Protein AF-A0A2N5ZVX7-F1 (afdb_monomer)

Mean predicted aligned error: 18.38 Å

pLDDT: mean 74.35, std 17.24, range [43.38, 94.81]

Sequence (123 aa):
MKAAIFISGIGGTLLIVLRIIGIMADFQFNDHFLYSGAILLLAIFLPLTIIEKYLHNKKIDRIIHENKGGKHNKEEIHTDNPKTKGWGMNNSPFRDRKSGLSWGGGNVKAANATRGKRKSFLK

Foldseek 3Di:
DVVLLVCLVVQLVVLVVVLVVCVVVVPPCSVVSVVVSCCSVPVRNVVVVVVVVVVVVVVVVVVVVVVVVPPDDPPPPPCPDPVDPDQDPPRDLQDFDWDDFDDPDDDPPPPDGDTDTDDRPPD

Radius of gyration: 33.33 Å; Cα contacts (8 Å, |Δi|>4): 75; chains: 1; bounding box: 60×32×86 Å

Structure (mmCIF, N/CA/C/O backbone):
data_AF-A0A2N5ZVX7-F1
#
_entry.id   AF-A0A2N5ZVX7-F1
#
loop_
_atom_site.group_PDB
_atom_site.id
_atom_site.type_symbol
_atom_site.label_atom_id
_atom_site.label_alt_id
_atom_site.label_comp_id
_atom_site.label_asym_id
_atom_site.label_entity_id
_atom_site.label_seq_id
_atom_site.pdbx_PDB_ins_code
_atom_site.Cartn_x
_atom_site.Cartn_y
_atom_site.Cartn_z
_atom_site.occupancy
_atom_site.B_iso_or_equiv
_atom_site.auth_seq_id
_atom_site.auth_comp_id
_atom_site.auth_asym_id
_atom_site.auth_atom_id
_atom_site.pdbx_PDB_model_num
ATOM 1 N N . MET A 1 1 ? 1.551 -2.479 8.706 1.00 73.81 1 MET A N 1
ATOM 2 C CA . MET A 1 1 ? 0.897 -2.397 7.379 1.00 73.81 1 MET A CA 1
ATOM 3 C C . MET A 1 1 ? 1.027 -1.021 6.739 1.00 73.81 1 MET A C 1
ATOM 5 O O . MET A 1 1 ? 1.495 -0.956 5.613 1.00 73.81 1 MET A O 1
ATOM 9 N N . LYS A 1 2 ? 0.736 0.077 7.450 1.00 82.38 2 LYS A N 1
ATOM 10 C CA . LYS A 1 2 ? 0.827 1.447 6.900 1.00 82.38 2 LYS A CA 1
ATOM 11 C C . LYS A 1 2 ? 2.162 1.801 6.227 1.00 82.38 2 LYS A C 1
ATOM 13 O O . LYS A 1 2 ? 2.148 2.328 5.125 1.00 82.38 2 LYS A O 1
ATOM 18 N N . ALA A 1 3 ? 3.299 1.452 6.836 1.00 87.56 3 ALA A N 1
ATOM 19 C CA . ALA A 1 3 ? 4.613 1.681 6.227 1.00 87.56 3 ALA A CA 1
ATOM 20 C C . ALA A 1 3 ? 4.797 0.904 4.910 1.00 87.56 3 ALA A C 1
ATOM 22 O O . ALA A 1 3 ? 5.267 1.470 3.934 1.00 87.56 3 ALA A O 1
ATOM 23 N N . ALA A 1 4 ? 4.361 -0.359 4.850 1.00 84.62 4 ALA A N 1
ATOM 24 C CA . ALA A 1 4 ? 4.436 -1.175 3.636 1.00 84.62 4 ALA A CA 1
ATOM 25 C C . ALA A 1 4 ? 3.538 -0.627 2.515 1.00 84.62 4 ALA A C 1
ATOM 27 O O . ALA A 1 4 ? 3.956 -0.598 1.362 1.00 84.62 4 ALA A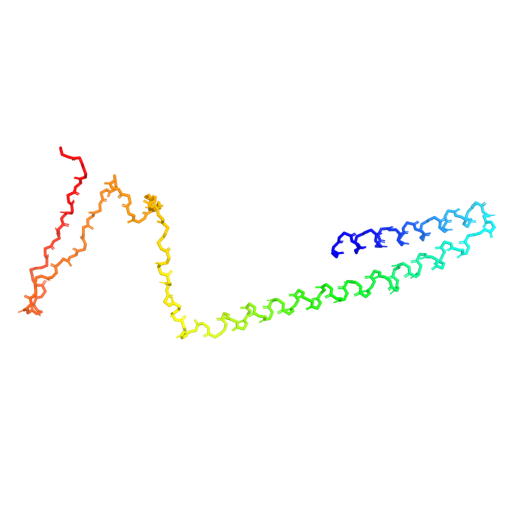 O 1
ATOM 28 N N . ILE A 1 5 ? 2.342 -0.129 2.850 1.00 87.94 5 ILE A N 1
ATOM 29 C CA . ILE A 1 5 ? 1.470 0.600 1.913 1.00 87.94 5 ILE A CA 1
ATOM 30 C C . ILE A 1 5 ? 2.198 1.839 1.383 1.00 87.94 5 ILE A C 1
ATOM 32 O O . ILE A 1 5 ? 2.240 2.073 0.185 1.00 87.94 5 ILE A O 1
ATOM 36 N N . PHE A 1 6 ? 2.824 2.619 2.257 1.00 91.25 6 PHE A N 1
ATOM 37 C CA . PHE A 1 6 ? 3.492 3.852 1.849 1.00 91.25 6 PHE A CA 1
ATOM 38 C C . PHE A 1 6 ? 4.715 3.591 0.957 1.00 91.25 6 PHE A C 1
ATOM 40 O O . PHE A 1 6 ? 4.852 4.198 -0.102 1.00 91.25 6 PHE A O 1
ATOM 47 N N . ILE A 1 7 ? 5.563 2.637 1.350 1.00 91.12 7 ILE A N 1
ATOM 48 C CA . ILE A 1 7 ? 6.752 2.229 0.592 1.00 91.12 7 ILE A CA 1
ATOM 49 C C . ILE A 1 7 ? 6.347 1.646 -0.761 1.00 91.12 7 ILE A C 1
ATOM 51 O O . ILE A 1 7 ? 6.961 1.982 -1.768 1.00 91.12 7 ILE A O 1
ATOM 55 N N . SER A 1 8 ? 5.301 0.813 -0.808 1.00 90.00 8 SER A N 1
ATOM 56 C CA . SER A 1 8 ? 4.839 0.241 -2.075 1.00 90.00 8 SER A CA 1
ATOM 57 C C . SER A 1 8 ? 4.193 1.277 -2.995 1.00 90.00 8 SER A C 1
ATOM 59 O O . SER A 1 8 ? 4.472 1.300 -4.190 1.00 90.00 8 SER A O 1
ATOM 61 N N . GLY A 1 9 ? 3.403 2.196 -2.445 1.00 89.50 9 GLY A N 1
ATOM 62 C CA . GLY A 1 9 ? 2.828 3.296 -3.213 1.00 89.50 9 GLY A CA 1
ATOM 63 C C . GLY A 1 9 ? 3.906 4.189 -3.828 1.00 89.50 9 GLY A C 1
ATOM 64 O O . GLY A 1 9 ? 3.907 4.396 -5.038 1.00 89.50 9 GLY A O 1
ATOM 65 N N . ILE A 1 10 ? 4.854 4.668 -3.012 1.00 93.12 10 ILE A N 1
ATOM 66 C CA . ILE A 1 10 ? 5.946 5.543 -3.471 1.00 93.12 10 ILE A CA 1
ATOM 67 C C . ILE A 1 10 ? 6.903 4.805 -4.406 1.00 93.12 10 ILE A C 1
ATOM 69 O O . ILE A 1 10 ? 7.293 5.345 -5.435 1.00 93.12 10 ILE A O 1
ATOM 73 N N . GLY A 1 11 ? 7.286 3.573 -4.072 1.00 92.75 11 GLY A N 1
ATOM 74 C CA . GLY A 1 11 ? 8.180 2.780 -4.912 1.00 92.75 11 GLY A CA 1
ATOM 75 C C . GLY A 1 11 ? 7.569 2.511 -6.286 1.00 92.75 11 GLY A C 1
ATOM 76 O O . GLY A 1 11 ? 8.230 2.693 -7.304 1.00 92.75 11 GLY A O 1
ATOM 77 N N . GLY A 1 12 ? 6.285 2.148 -6.327 1.00 90.31 12 GLY A N 1
ATOM 78 C CA . GLY A 1 12 ? 5.572 1.881 -7.571 1.00 90.31 12 GLY A CA 1
ATOM 79 C C . GLY A 1 12 ? 5.422 3.125 -8.446 1.00 90.31 12 GLY A C 1
ATOM 80 O O . GLY A 1 12 ? 5.670 3.060 -9.649 1.00 90.31 12 GLY A O 1
ATOM 81 N N . THR A 1 13 ? 5.079 4.276 -7.860 1.00 90.81 13 THR A N 1
ATOM 82 C CA . THR A 1 13 ? 4.988 5.536 -8.617 1.00 90.81 13 THR A CA 1
ATOM 83 C C . THR A 1 13 ? 6.350 6.006 -9.115 1.00 90.81 13 THR A C 1
ATOM 85 O O . THR A 1 13 ? 6.458 6.448 -10.258 1.00 90.81 13 THR A O 1
ATOM 88 N N . LEU A 1 14 ? 7.404 5.860 -8.311 1.00 94.81 14 LEU A N 1
ATOM 89 C CA . LEU A 1 14 ? 8.759 6.244 -8.699 1.00 94.81 14 LEU A CA 1
ATOM 90 C C . LEU A 1 14 ? 9.281 5.399 -9.869 1.00 94.81 14 LEU A C 1
ATOM 92 O O . LEU A 1 14 ? 9.899 5.945 -10.778 1.00 94.81 14 LEU A O 1
ATOM 96 N N . LEU A 1 15 ? 8.961 4.102 -9.913 1.00 92.44 15 LEU A N 1
ATOM 97 C CA . LEU A 1 15 ? 9.280 3.238 -11.058 1.00 92.44 15 LEU A CA 1
ATOM 98 C C . LEU A 1 15 ? 8.584 3.697 -12.349 1.00 92.44 15 LEU A C 1
ATOM 100 O O . LEU A 1 15 ? 9.189 3.666 -13.419 1.00 92.44 15 LEU A O 1
ATOM 104 N N . ILE A 1 16 ? 7.348 4.196 -12.262 1.00 91.56 16 ILE A N 1
ATOM 105 C CA . ILE A 1 16 ? 6.647 4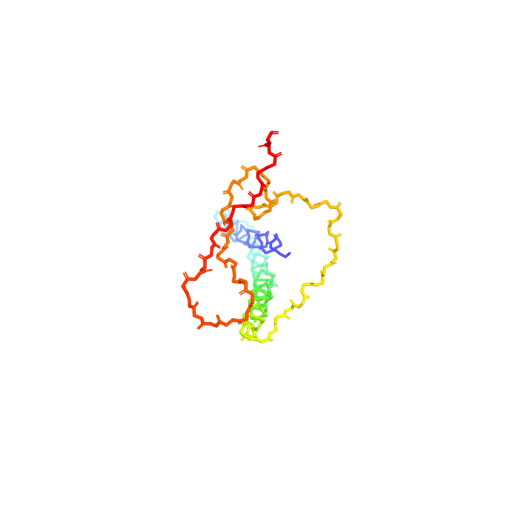.767 -13.423 1.00 91.56 16 ILE A CA 1
ATOM 106 C C . ILE A 1 16 ? 7.319 6.066 -13.889 1.00 91.56 16 ILE A C 1
ATOM 108 O O . ILE A 1 16 ? 7.457 6.285 -15.091 1.00 91.56 16 ILE A O 1
ATOM 112 N N . VAL A 1 17 ? 7.779 6.913 -12.965 1.00 92.62 17 VAL A N 1
ATOM 113 C CA . VAL A 1 17 ? 8.528 8.133 -13.312 1.00 92.62 17 VAL A CA 1
ATOM 114 C C . VAL A 1 17 ? 9.860 7.785 -13.979 1.00 92.62 17 VAL A C 1
ATOM 116 O O . VAL A 1 17 ? 10.187 8.348 -15.023 1.00 92.62 17 VAL A O 1
ATOM 119 N N . LEU A 1 18 ? 10.597 6.815 -13.431 1.00 91.00 18 LEU A N 1
ATOM 120 C CA . LEU A 1 18 ? 11.834 6.315 -14.036 1.00 91.00 18 LEU A CA 1
ATOM 121 C C . LEU A 1 18 ? 11.597 5.752 -15.434 1.00 91.00 18 LEU A C 1
ATOM 123 O O . LEU A 1 18 ? 12.421 5.985 -16.312 1.00 91.00 18 LEU A O 1
ATOM 127 N N . ARG A 1 19 ? 10.454 5.099 -15.672 1.00 89.88 19 ARG A N 1
ATOM 128 C CA . ARG A 1 19 ? 10.084 4.656 -17.018 1.00 89.88 19 ARG A CA 1
ATOM 129 C C . ARG A 1 19 ? 10.007 5.825 -17.999 1.00 89.88 19 ARG A C 1
ATOM 131 O O . ARG A 1 19 ? 10.530 5.734 -19.104 1.00 89.88 19 ARG A O 1
ATOM 138 N N . ILE A 1 20 ? 9.350 6.921 -17.617 1.00 90.06 20 ILE A N 1
ATOM 139 C CA . ILE A 1 20 ? 9.197 8.107 -18.481 1.00 90.06 20 ILE A CA 1
ATOM 140 C C . ILE A 1 20 ? 10.571 8.689 -18.831 1.00 90.06 20 ILE A C 1
ATOM 142 O O . ILE A 1 20 ? 10.834 8.999 -19.991 1.00 90.06 20 ILE A O 1
ATOM 146 N N . ILE A 1 21 ? 11.466 8.770 -17.845 1.00 90.50 21 ILE A N 1
ATOM 147 C CA . ILE A 1 21 ? 12.852 9.210 -18.051 1.00 90.50 21 ILE A CA 1
ATOM 148 C C . ILE A 1 21 ? 13.599 8.225 -18.962 1.00 90.50 21 ILE A C 1
ATOM 150 O O . ILE A 1 21 ? 14.307 8.645 -19.872 1.00 90.50 21 ILE A O 1
ATOM 154 N N . GLY A 1 22 ? 13.398 6.921 -18.769 1.00 89.94 22 GLY A N 1
ATOM 155 C CA . GLY A 1 22 ? 13.992 5.869 -19.589 1.00 89.94 22 GLY A CA 1
ATOM 156 C C . GLY A 1 22 ? 13.538 5.894 -21.050 1.00 89.94 22 GLY A C 1
ATOM 157 O O . GLY A 1 22 ? 14.339 5.555 -21.913 1.00 89.94 22 GLY A O 1
ATOM 158 N N . ILE A 1 23 ? 12.308 6.347 -21.344 1.00 89.44 23 ILE A N 1
ATOM 159 C CA . ILE A 1 23 ? 11.850 6.584 -22.729 1.00 89.44 23 ILE A CA 1
ATOM 160 C C . ILE A 1 23 ? 12.674 7.714 -23.356 1.00 89.44 23 ILE A C 1
ATOM 162 O O . ILE A 1 23 ? 13.123 7.590 -24.488 1.00 89.44 23 ILE A O 1
ATOM 166 N N . MET A 1 24 ? 12.896 8.805 -22.618 1.00 88.75 24 MET A N 1
ATOM 167 C CA . MET A 1 24 ? 13.654 9.961 -23.116 1.00 88.75 24 MET A CA 1
ATOM 168 C C . MET A 1 24 ? 15.143 9.653 -23.311 1.00 88.75 24 MET A C 1
ATOM 170 O O . MET A 1 24 ? 15.781 10.236 -24.181 1.00 88.75 24 MET A O 1
ATOM 174 N N . ALA A 1 25 ? 15.692 8.752 -22.496 1.00 90.44 25 ALA A N 1
ATOM 175 C CA . ALA A 1 25 ? 17.090 8.333 -22.543 1.00 90.44 25 ALA A CA 1
ATOM 176 C C . ALA A 1 25 ? 17.341 7.088 -23.421 1.00 90.44 25 ALA A C 1
ATOM 178 O O . ALA A 1 25 ? 18.458 6.577 -23.418 1.00 90.44 25 ALA A O 1
ATOM 179 N N . ASP A 1 26 ? 16.313 6.593 -24.120 1.00 84.94 26 ASP A N 1
ATOM 180 C CA . ASP A 1 26 ? 16.347 5.413 -24.997 1.00 84.94 26 ASP A CA 1
ATOM 181 C C . ASP A 1 26 ? 16.975 4.166 -24.333 1.00 84.94 26 ASP A C 1
ATOM 183 O O . ASP A 1 26 ? 17.814 3.448 -24.881 1.00 84.94 26 ASP A O 1
ATOM 187 N N . PHE A 1 27 ? 16.596 3.928 -23.073 1.00 85.62 27 PHE A N 1
ATOM 188 C CA . PHE A 1 27 ? 17.151 2.845 -22.266 1.00 85.62 27 PHE A CA 1
ATOM 189 C C . PHE A 1 27 ? 16.571 1.484 -22.682 1.00 85.62 27 PHE A C 1
ATOM 191 O O . PHE A 1 27 ? 15.366 1.253 -22.614 1.00 85.62 27 PHE A O 1
ATOM 198 N N . GLN A 1 28 ? 17.438 0.526 -23.007 1.00 82.00 28 GLN A N 1
ATOM 199 C CA . GLN A 1 28 ? 17.047 -0.779 -23.561 1.00 82.00 28 GLN A CA 1
ATOM 200 C C . GLN A 1 28 ? 16.202 -1.658 -22.609 1.00 82.00 28 GLN A C 1
ATOM 202 O O . GLN A 1 28 ? 15.449 -2.516 -23.055 1.00 82.00 28 GLN A O 1
ATOM 207 N N . PHE A 1 29 ? 16.291 -1.431 -21.293 1.00 80.06 29 PHE A N 1
ATOM 208 C CA . PHE A 1 29 ? 15.566 -2.192 -20.260 1.00 80.06 29 PHE A CA 1
ATOM 209 C C . PHE A 1 29 ? 14.351 -1.453 -19.686 1.00 80.06 29 PHE A C 1
ATOM 211 O O . PHE A 1 29 ? 13.849 -1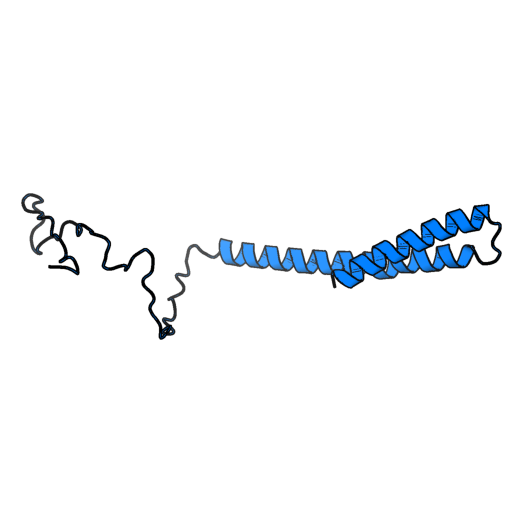.801 -18.614 1.00 80.06 29 PHE A O 1
ATOM 218 N N . ASN A 1 30 ? 13.871 -0.420 -20.377 1.00 88.38 30 ASN A N 1
ATOM 219 C CA . ASN A 1 30 ? 12.849 0.470 -19.844 1.00 88.38 30 ASN A CA 1
ATOM 220 C C . ASN A 1 30 ? 11.509 -0.227 -19.528 1.00 88.38 30 ASN A C 1
ATOM 222 O O . ASN A 1 30 ? 10.814 0.125 -18.572 1.00 88.38 30 ASN A O 1
ATOM 226 N N . ASP A 1 31 ? 11.172 -1.271 -20.284 1.00 88.00 31 ASP A N 1
ATOM 227 C CA . ASP A 1 31 ? 9.937 -2.032 -20.089 1.00 88.00 31 ASP A CA 1
ATOM 228 C C . ASP A 1 31 ? 9.880 -2.735 -18.725 1.00 88.00 31 ASP A C 1
ATOM 230 O O . ASP A 1 31 ? 8.806 -2.870 -18.133 1.00 88.00 31 ASP A O 1
ATOM 234 N N . HIS A 1 32 ? 11.026 -3.114 -18.150 1.00 89.88 32 HIS A N 1
ATOM 235 C CA . HIS A 1 32 ? 11.064 -3.732 -16.823 1.00 89.88 32 HIS A CA 1
ATOM 236 C C . HIS A 1 32 ? 10.603 -2.781 -15.712 1.00 89.88 32 HIS A C 1
ATOM 238 O O . HIS A 1 32 ? 9.988 -3.237 -14.741 1.00 89.88 32 HIS A O 1
ATOM 244 N N . PHE A 1 33 ? 10.817 -1.468 -15.853 1.00 89.56 33 PHE A N 1
ATOM 245 C CA . PHE A 1 33 ? 10.304 -0.477 -14.901 1.00 89.56 33 PHE A CA 1
ATOM 246 C C . PHE A 1 33 ? 8.776 -0.397 -14.931 1.00 89.56 33 PHE A C 1
ATOM 248 O O . PHE A 1 33 ? 8.147 -0.237 -13.884 1.00 89.56 33 PHE A O 1
ATOM 255 N N . LEU A 1 34 ? 8.163 -0.588 -16.105 1.00 88.88 34 LEU A N 1
ATOM 256 C CA . LEU A 1 34 ? 6.708 -0.652 -16.217 1.00 88.88 34 LEU A CA 1
ATOM 257 C C . LEU A 1 34 ? 6.152 -1.878 -15.496 1.00 88.88 34 LEU A C 1
ATOM 259 O O . LEU A 1 34 ? 5.255 -1.740 -14.667 1.00 88.88 34 LEU A O 1
ATOM 263 N N . TYR A 1 35 ? 6.672 -3.067 -15.812 1.00 92.19 35 TYR A N 1
ATOM 264 C CA . TYR A 1 35 ? 6.158 -4.309 -15.236 1.00 92.19 35 TYR A CA 1
ATOM 265 C C . TYR A 1 35 ? 6.347 -4.337 -13.720 1.00 92.19 35 TYR A C 1
ATOM 267 O O . TYR A 1 35 ? 5.403 -4.633 -12.988 1.00 92.19 35 TYR A O 1
ATOM 275 N N . SER A 1 36 ? 7.535 -3.965 -13.239 1.00 91.19 36 SER A N 1
ATOM 276 C CA . SER A 1 36 ? 7.811 -3.897 -11.802 1.00 91.19 36 SER A CA 1
ATOM 277 C C . SER A 1 36 ? 6.924 -2.867 -11.101 1.00 91.19 36 SER A C 1
ATOM 279 O O . SER A 1 36 ? 6.290 -3.214 -10.107 1.00 91.19 36 SER A O 1
ATOM 281 N N . GLY A 1 37 ? 6.788 -1.649 -11.638 1.00 90.75 37 GLY A N 1
ATOM 282 C CA . GLY A 1 37 ? 5.913 -0.617 -11.073 1.00 90.75 37 GLY A CA 1
ATOM 283 C C . GLY A 1 37 ? 4.439 -1.030 -11.045 1.00 90.75 37 GLY A C 1
ATOM 284 O O . GLY A 1 37 ? 3.762 -0.852 -10.030 1.00 90.75 37 GLY A O 1
ATOM 285 N N . ALA A 1 38 ? 3.950 -1.652 -12.121 1.00 91.81 38 ALA A N 1
ATOM 286 C CA . ALA A 1 38 ? 2.577 -2.143 -12.215 1.00 91.81 38 ALA A CA 1
ATOM 287 C C . ALA A 1 38 ? 2.291 -3.258 -11.201 1.00 91.81 38 ALA A C 1
ATOM 289 O O . ALA A 1 38 ? 1.271 -3.204 -10.514 1.00 91.81 38 ALA A O 1
ATOM 290 N N . ILE A 1 39 ? 3.194 -4.233 -11.052 1.00 93.31 39 ILE A N 1
ATOM 291 C CA . ILE A 1 39 ? 3.072 -5.291 -10.037 1.00 93.31 39 ILE A CA 1
ATOM 292 C C . ILE A 1 39 ? 3.043 -4.670 -8.637 1.00 93.31 39 ILE A C 1
ATOM 294 O O . ILE A 1 39 ? 2.194 -5.012 -7.814 1.00 93.31 39 ILE A O 1
ATOM 298 N N . LEU A 1 40 ? 3.925 -3.712 -8.368 1.00 91.69 40 LEU A N 1
ATOM 299 C CA . LEU A 1 40 ? 4.045 -3.096 -7.051 1.00 91.69 40 LEU A CA 1
ATOM 300 C C . LEU A 1 40 ? 2.794 -2.285 -6.667 1.00 91.69 40 LEU A C 1
ATOM 302 O O . LEU A 1 40 ? 2.365 -2.316 -5.512 1.00 91.69 40 LEU A O 1
ATOM 306 N N . LEU A 1 41 ? 2.150 -1.628 -7.634 1.00 92.06 41 LEU A N 1
ATOM 307 C CA . LEU A 1 41 ? 0.903 -0.897 -7.399 1.00 92.06 41 LEU A CA 1
ATOM 308 C C . LEU A 1 41 ? -0.330 -1.808 -7.359 1.00 92.06 41 LEU A C 1
ATOM 310 O O . LEU A 1 41 ? -1.151 -1.705 -6.447 1.00 92.06 41 LEU A O 1
ATOM 314 N N . LEU A 1 42 ? -0.484 -2.700 -8.334 1.00 92.69 42 LEU A N 1
ATOM 315 C CA . LEU A 1 42 ? -1.710 -3.485 -8.489 1.00 92.69 42 LEU A CA 1
ATOM 316 C C . LEU A 1 42 ? -1.725 -4.723 -7.594 1.00 92.69 42 LEU A C 1
ATOM 318 O O . LEU A 1 42 ? -2.743 -5.007 -6.968 1.00 92.69 42 LEU A O 1
ATOM 322 N N . ALA A 1 43 ? -0.612 -5.451 -7.511 1.00 91.88 43 ALA A N 1
ATOM 323 C CA . ALA A 1 43 ? -0.548 -6.715 -6.780 1.00 91.88 43 ALA A CA 1
ATOM 324 C C . ALA A 1 43 ? -0.168 -6.542 -5.304 1.00 91.88 43 ALA A C 1
ATOM 326 O O . ALA A 1 43 ? -0.474 -7.416 -4.499 1.00 91.88 43 ALA A O 1
ATOM 327 N N . ILE A 1 44 ? 0.491 -5.439 -4.933 1.00 91.38 44 ILE A N 1
ATOM 328 C CA . ILE A 1 44 ? 0.942 -5.207 -3.552 1.00 91.38 44 ILE A CA 1
ATOM 329 C C . ILE A 1 44 ? 0.158 -4.055 -2.927 1.00 91.38 44 ILE A C 1
ATOM 331 O O . ILE A 1 44 ? -0.608 -4.276 -1.988 1.00 91.38 44 ILE A O 1
ATOM 335 N N . PHE A 1 45 ? 0.300 -2.835 -3.448 1.00 91.69 45 PHE A N 1
ATOM 336 C CA . PHE A 1 45 ? -0.307 -1.653 -2.833 1.00 91.69 45 PHE A CA 1
ATOM 337 C C . PHE A 1 45 ? -1.836 -1.756 -2.746 1.00 91.69 45 PHE A C 1
ATOM 339 O O . PHE A 1 45 ? -2.408 -1.589 -1.665 1.00 91.69 45 PHE A O 1
ATOM 346 N N . LEU A 1 46 ? -2.504 -2.092 -3.852 1.00 91.69 46 LEU A N 1
ATOM 347 C CA . LEU A 1 46 ? -3.963 -2.166 -3.909 1.00 91.69 46 LEU A CA 1
ATOM 348 C C . LEU A 1 46 ? -4.560 -3.144 -2.873 1.00 91.69 46 LEU A C 1
ATOM 350 O O . LEU A 1 46 ? -5.357 -2.694 -2.045 1.00 91.69 46 LEU A O 1
ATOM 354 N N . PRO A 1 47 ? -4.175 -4.436 -2.813 1.00 91.75 47 PRO A N 1
ATOM 355 C CA . PRO A 1 47 ? -4.742 -5.351 -1.823 1.00 91.75 47 PRO A CA 1
ATOM 356 C C . PRO A 1 47 ? -4.415 -4.944 -0.384 1.00 91.75 47 PRO A C 1
ATOM 358 O O . PRO A 1 47 ? -5.290 -5.021 0.479 1.00 91.75 47 PRO A O 1
ATOM 361 N N . LEU A 1 48 ? -3.205 -4.440 -0.114 1.00 91.56 48 LEU A N 1
ATOM 362 C CA . LEU A 1 48 ? -2.841 -3.943 1.216 1.00 91.56 48 LEU A CA 1
ATOM 363 C C . LEU A 1 48 ? -3.746 -2.783 1.665 1.00 91.56 48 LEU A C 1
ATOM 365 O O . LEU A 1 48 ? -4.176 -2.754 2.821 1.00 91.56 48 LEU A O 1
ATOM 369 N N . THR A 1 49 ? -4.081 -1.852 0.765 1.00 91.31 49 THR A N 1
ATOM 370 C CA . THR A 1 49 ? -4.994 -0.740 1.091 1.00 91.31 49 THR A CA 1
ATOM 371 C C . THR A 1 49 ? -6.424 -1.214 1.348 1.00 91.31 49 THR A C 1
ATOM 373 O O . THR A 1 49 ? -7.071 -0.724 2.278 1.00 91.31 49 THR A O 1
ATOM 376 N N . ILE A 1 50 ? -6.910 -2.197 0.582 1.00 93.00 50 ILE A N 1
ATOM 377 C CA . ILE A 1 50 ? -8.243 -2.787 0.764 1.00 93.00 50 ILE A CA 1
ATOM 378 C C . ILE A 1 50 ? -8.333 -3.492 2.122 1.00 93.00 50 ILE A C 1
ATOM 380 O O . ILE A 1 50 ? -9.295 -3.271 2.860 1.00 93.00 50 ILE A O 1
ATOM 384 N N . ILE A 1 51 ? -7.320 -4.287 2.483 1.00 92.94 51 ILE A N 1
ATOM 385 C CA . ILE A 1 51 ? -7.263 -4.996 3.770 1.00 92.94 51 ILE A CA 1
ATOM 386 C C . ILE A 1 51 ? -7.256 -4.002 4.936 1.00 92.94 51 ILE A C 1
ATOM 388 O O . ILE A 1 51 ? -8.057 -4.140 5.862 1.00 92.94 51 ILE A O 1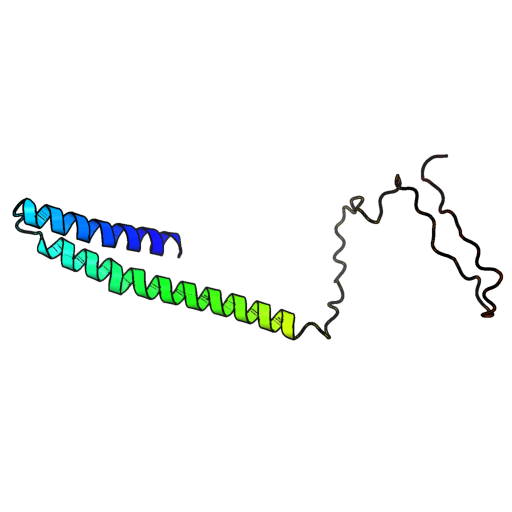
ATOM 392 N N . GLU A 1 52 ? -6.402 -2.976 4.891 1.00 91.50 52 GLU A N 1
ATOM 393 C CA . GLU A 1 52 ? -6.334 -1.961 5.951 1.00 91.50 52 GLU A CA 1
ATOM 394 C C . GLU A 1 52 ? -7.678 -1.227 6.097 1.00 91.50 52 GLU A C 1
ATOM 396 O O . GLU A 1 52 ? -8.165 -1.038 7.214 1.00 91.50 52 GLU A O 1
ATOM 401 N N . LYS A 1 53 ? -8.322 -0.870 4.976 1.00 90.94 53 LYS A N 1
ATOM 402 C CA . LYS A 1 53 ? -9.640 -0.220 4.979 1.00 90.94 53 LYS A CA 1
ATOM 403 C C . LYS A 1 53 ? -10.715 -1.127 5.574 1.00 90.94 53 LYS A C 1
ATOM 405 O O . LYS A 1 53 ? -11.515 -0.668 6.387 1.00 90.94 53 LYS A O 1
ATOM 410 N N . TYR A 1 54 ? -10.721 -2.408 5.213 1.00 93.50 54 TYR A N 1
ATOM 411 C CA . TYR A 1 54 ? -11.657 -3.385 5.764 1.00 93.50 54 TYR A CA 1
ATOM 412 C C . TYR A 1 54 ? -11.486 -3.545 7.280 1.00 93.50 54 TYR A C 1
ATOM 414 O O . TYR A 1 54 ? -12.466 -3.492 8.027 1.00 93.50 54 TYR A O 1
ATOM 422 N N . LEU A 1 55 ? -10.244 -3.667 7.757 1.00 91.69 55 LEU A N 1
ATOM 423 C CA . LEU A 1 55 ? -9.940 -3.758 9.187 1.00 91.69 55 LEU A CA 1
ATOM 424 C C . LEU A 1 55 ? -10.353 -2.493 9.944 1.00 91.69 55 LEU A C 1
ATOM 426 O O . LEU A 1 55 ? -10.914 -2.580 11.040 1.00 91.69 55 LEU A O 1
ATOM 430 N N . HIS A 1 56 ? -10.106 -1.325 9.355 1.00 91.38 56 HIS A N 1
ATOM 431 C CA . HIS A 1 56 ? -10.495 -0.049 9.936 1.00 91.38 56 HIS A CA 1
ATOM 432 C C . HIS A 1 56 ? -12.018 0.083 10.050 1.00 91.38 56 HIS A C 1
ATOM 434 O O . HIS A 1 56 ? -12.524 0.425 11.118 1.00 91.38 56 HIS A O 1
ATOM 440 N N . ASN A 1 57 ? -12.753 -0.265 8.992 1.00 91.62 57 ASN A N 1
ATOM 441 C CA . ASN A 1 57 ? -14.214 -0.241 8.993 1.00 91.62 57 ASN A CA 1
ATOM 442 C C . ASN A 1 57 ? -14.789 -1.217 10.021 1.00 91.62 57 ASN A C 1
ATOM 444 O O . ASN A 1 57 ? -15.607 -0.817 10.838 1.00 91.62 57 ASN A O 1
ATOM 448 N N . LYS A 1 58 ? -14.270 -2.449 10.090 1.00 91.88 58 LYS A N 1
ATOM 449 C CA . LYS A 1 58 ? -14.689 -3.430 11.103 1.00 91.88 58 LYS A CA 1
ATOM 450 C C . LYS A 1 58 ? -14.470 -2.923 12.532 1.00 91.88 58 LYS A C 1
ATOM 452 O O . LYS A 1 58 ? -15.270 -3.209 13.422 1.00 91.88 58 LYS A O 1
ATOM 457 N N . LYS A 1 59 ? -13.384 -2.179 12.772 1.00 91.19 59 LYS A N 1
ATOM 458 C CA . LYS A 1 59 ? -13.122 -1.553 14.074 1.00 91.19 59 LYS A CA 1
ATOM 459 C C . LYS A 1 59 ? -14.142 -0.455 14.377 1.00 91.19 59 LYS A C 1
ATOM 461 O O . LYS A 1 59 ? -14.642 -0.408 15.497 1.00 91.19 59 LYS A O 1
ATOM 466 N N . ILE A 1 60 ? -14.467 0.389 13.398 1.00 89.38 60 ILE A N 1
ATOM 467 C CA . ILE A 1 60 ? -15.510 1.413 13.537 1.00 89.38 60 ILE A CA 1
ATOM 468 C C . ILE A 1 60 ? -16.867 0.761 13.813 1.00 89.38 60 ILE A C 1
ATOM 470 O O . ILE A 1 60 ? -17.533 1.149 14.767 1.00 89.38 60 ILE A O 1
ATOM 474 N N . ASP A 1 61 ? -17.250 -0.256 13.044 1.00 89.00 61 ASP A N 1
ATOM 475 C CA . ASP A 1 61 ? -18.532 -0.947 13.198 1.00 89.00 61 ASP A CA 1
ATOM 476 C C . ASP A 1 61 ? -18.663 -1.587 14.579 1.00 89.00 61 ASP A C 1
ATOM 478 O O . ASP A 1 61 ? -19.717 -1.489 15.207 1.00 89.00 61 ASP A O 1
ATOM 482 N N . ARG A 1 62 ? -17.576 -2.172 15.099 1.00 89.31 62 ARG A N 1
ATOM 483 C CA . ARG A 1 62 ? -17.527 -2.682 16.474 1.00 89.31 62 ARG A CA 1
ATOM 484 C C . ARG A 1 62 ? -17.780 -1.571 17.495 1.00 89.31 62 ARG A C 1
ATOM 486 O O . ARG A 1 62 ? -18.648 -1.735 18.343 1.00 89.31 62 ARG A O 1
ATOM 493 N N . ILE A 1 63 ? -17.083 -0.439 17.378 1.00 86.44 63 ILE A N 1
ATOM 494 C CA . ILE A 1 63 ? -17.260 0.714 18.278 1.00 86.44 63 ILE A CA 1
ATOM 495 C C . ILE A 1 63 ? -18.695 1.253 18.195 1.00 86.44 63 ILE A C 1
ATOM 497 O O . ILE A 1 63 ? -19.294 1.600 19.212 1.00 86.44 63 ILE A O 1
ATOM 501 N N . ILE A 1 64 ? -19.274 1.330 16.995 1.00 86.38 64 ILE A N 1
ATOM 502 C CA . ILE A 1 64 ? -20.659 1.772 16.799 1.00 86.38 64 ILE A CA 1
ATOM 503 C C . ILE A 1 64 ? -21.631 0.774 17.431 1.00 86.38 64 ILE A C 1
ATOM 505 O O . ILE A 1 64 ? -22.591 1.195 18.069 1.00 86.38 64 ILE A O 1
ATOM 509 N N . HIS A 1 65 ? -21.399 -0.528 17.273 1.00 83.62 65 HIS A N 1
ATOM 510 C CA . HIS A 1 65 ? -22.245 -1.573 17.842 1.00 83.62 65 HIS A CA 1
ATOM 511 C C . HIS A 1 65 ? -22.197 -1.576 19.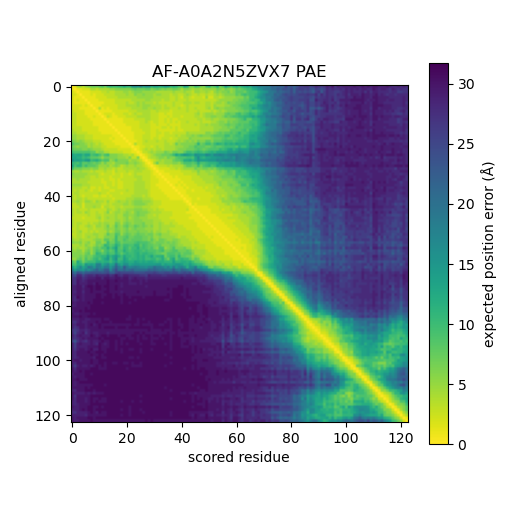378 1.00 83.62 65 HIS A C 1
ATOM 513 O O . HIS A 1 65 ? -23.246 -1.588 20.021 1.00 83.62 65 HIS A O 1
ATOM 519 N N . GLU A 1 66 ? -21.000 -1.491 19.966 1.00 80.94 66 GLU A N 1
ATOM 520 C CA . GLU A 1 66 ? -20.796 -1.363 21.417 1.00 80.94 66 GLU A CA 1
ATOM 521 C C . GLU A 1 66 ? -21.510 -0.117 21.970 1.00 80.94 66 GLU A C 1
ATOM 523 O O . GLU A 1 66 ? -22.245 -0.205 22.953 1.00 80.94 66 GLU A O 1
ATOM 528 N N . ASN A 1 67 ? -21.408 1.025 21.283 1.00 74.12 67 ASN A N 1
ATOM 529 C CA . ASN A 1 67 ? -22.078 2.258 21.707 1.00 74.12 67 ASN A CA 1
ATOM 530 C C . ASN A 1 67 ? -23.596 2.268 21.445 1.00 74.12 67 ASN A C 1
ATOM 532 O O . ASN A 1 67 ? -24.339 2.901 22.196 1.00 74.12 67 ASN A O 1
ATOM 536 N N . LYS A 1 68 ? -24.094 1.568 20.416 1.00 68.19 68 LYS A N 1
ATOM 537 C CA . LYS A 1 68 ? -25.539 1.452 20.133 1.00 68.19 68 LYS A CA 1
ATOM 538 C C . LYS A 1 68 ? -26.261 0.528 21.121 1.00 68.19 68 LYS A C 1
ATOM 540 O O . LYS A 1 68 ? -27.432 0.770 21.402 1.00 68.19 68 LYS A O 1
ATOM 545 N N . GLY A 1 69 ? -25.580 -0.477 21.679 1.00 56.88 69 GLY A N 1
ATOM 546 C CA . GLY A 1 69 ? -26.105 -1.318 22.768 1.00 56.88 69 GLY A CA 1
ATOM 547 C C . GLY A 1 69 ? -26.079 -0.648 24.153 1.00 56.88 69 GLY A C 1
ATOM 548 O O . GLY A 1 69 ? -26.716 -1.118 25.096 1.00 56.88 69 GLY A O 1
ATOM 549 N N . GLY A 1 70 ? -25.385 0.485 24.286 1.00 51.19 70 GLY A N 1
ATOM 550 C CA . GLY A 1 70 ? -25.107 1.187 25.541 1.00 51.19 70 GLY A CA 1
ATOM 551 C C . GLY A 1 70 ? -26.245 2.034 26.120 1.00 51.19 70 GLY A C 1
ATOM 552 O O . GLY A 1 70 ? -25.980 3.097 26.677 1.00 51.19 70 GLY A O 1
ATOM 553 N N . LYS A 1 71 ? -27.506 1.588 26.035 1.00 51.16 71 LYS A N 1
ATOM 554 C CA . LYS A 1 71 ? -28.571 2.080 26.934 1.00 51.16 71 LYS A CA 1
ATOM 555 C C . LYS A 1 71 ? -28.875 1.144 28.106 1.00 51.16 71 LYS A C 1
ATOM 557 O O . LYS A 1 71 ? -29.716 1.512 28.917 1.00 51.16 71 LYS A O 1
ATOM 562 N N . HIS A 1 72 ? -28.195 -0.002 28.252 1.00 49.03 72 HIS A N 1
ATOM 563 C CA . HIS A 1 72 ? -28.535 -0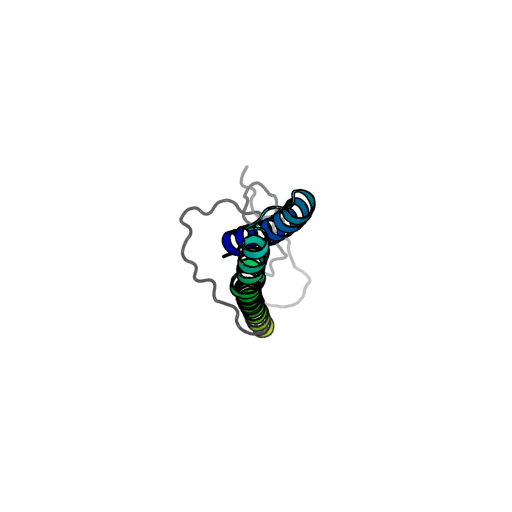.916 29.353 1.00 49.03 72 HIS A CA 1
ATOM 564 C C . HIS A 1 72 ? -27.425 -1.626 30.129 1.00 49.03 72 HIS A C 1
ATOM 566 O O . HIS A 1 72 ? -27.755 -2.247 31.134 1.00 49.03 72 HIS A O 1
ATOM 572 N N . ASN A 1 73 ? -26.143 -1.457 29.806 1.00 47.78 73 ASN A N 1
ATOM 573 C CA . ASN A 1 73 ? -25.078 -2.027 30.634 1.00 47.78 73 ASN A CA 1
ATOM 574 C C . ASN A 1 73 ? -24.306 -0.907 31.325 1.00 47.78 73 ASN A C 1
ATOM 576 O O . ASN A 1 73 ? -23.334 -0.369 30.801 1.00 47.78 73 ASN A O 1
ATOM 580 N N . LYS A 1 74 ? -24.771 -0.548 32.527 1.00 48.28 74 LYS A N 1
ATOM 581 C CA . LYS A 1 74 ? -23.874 -0.033 33.561 1.00 48.28 74 LYS A CA 1
ATOM 582 C C . LYS A 1 74 ? -22.861 -1.146 33.804 1.00 48.28 74 LYS A C 1
ATOM 584 O O . LYS A 1 74 ? -23.166 -2.089 34.523 1.00 48.28 74 LYS A O 1
ATOM 589 N N . GLU A 1 75 ? -21.704 -1.068 33.161 1.00 48.91 75 GLU A N 1
ATOM 590 C CA . GLU A 1 75 ? -20.541 -1.796 33.643 1.00 48.91 75 GLU A CA 1
ATOM 591 C C . GLU A 1 75 ? -20.339 -1.349 35.089 1.00 48.91 75 GLU A C 1
ATOM 593 O O . GLU A 1 75 ? -20.068 -0.177 35.376 1.00 48.91 75 GLU A O 1
ATOM 598 N N . GLU A 1 76 ? -20.586 -2.273 36.014 1.00 48.41 76 GLU A N 1
ATOM 599 C CA . GLU A 1 76 ? -20.040 -2.176 37.351 1.00 48.41 76 GLU A CA 1
ATOM 600 C C . GLU A 1 76 ? -18.541 -2.001 37.166 1.00 48.41 76 GLU A C 1
ATOM 602 O O . GLU A 1 76 ? -17.836 -2.888 36.691 1.00 48.41 76 GLU A O 1
ATOM 607 N N . ILE A 1 77 ? -18.078 -0.790 37.462 1.00 46.94 77 ILE A N 1
ATOM 608 C CA . ILE A 1 77 ? -16.668 -0.472 37.572 1.00 46.94 77 ILE A CA 1
ATOM 609 C C . ILE A 1 77 ? -16.128 -1.458 38.603 1.00 46.94 77 ILE A C 1
ATOM 611 O O . ILE A 1 77 ? -16.324 -1.260 39.803 1.00 46.94 77 ILE A O 1
ATOM 615 N N . HIS A 1 78 ? -15.481 -2.528 38.140 1.00 45.78 78 HIS A N 1
ATOM 616 C CA . HIS A 1 78 ? -14.622 -3.333 38.984 1.00 45.78 78 HIS A CA 1
ATOM 617 C C . HIS A 1 78 ? -13.605 -2.360 39.571 1.00 45.78 78 HIS A C 1
ATOM 619 O O . HIS A 1 78 ? -12.733 -1.827 38.884 1.00 45.78 78 HIS A O 1
ATOM 625 N N . THR A 1 79 ? -13.800 -2.039 40.847 1.00 43.38 79 THR A N 1
ATOM 626 C CA . THR A 1 79 ? -12.890 -1.242 41.654 1.00 43.38 79 THR A CA 1
ATOM 627 C C . THR A 1 79 ? -11.648 -2.076 41.932 1.00 43.38 79 THR A C 1
ATOM 629 O O . THR A 1 79 ? -11.403 -2.483 43.066 1.00 43.38 79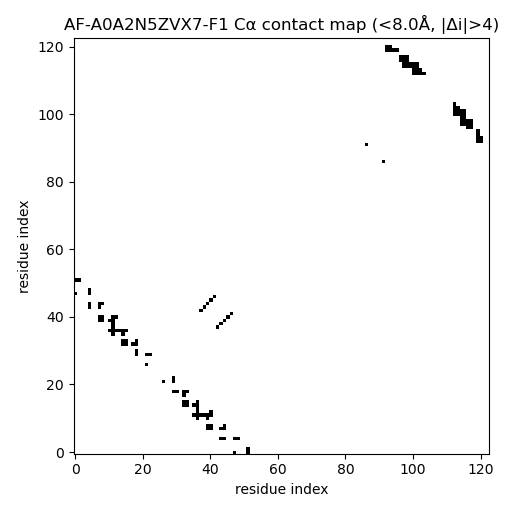 THR A O 1
ATOM 632 N N . ASP A 1 80 ? -10.856 -2.327 40.896 1.00 44.91 80 ASP A N 1
ATOM 633 C CA . ASP A 1 80 ? -9.455 -2.661 41.072 1.00 44.91 80 ASP A CA 1
ATOM 634 C C . ASP A 1 80 ? -8.796 -1.413 41.642 1.00 44.91 80 ASP A C 1
ATOM 636 O O . ASP A 1 80 ? -8.602 -0.412 40.957 1.00 44.91 80 ASP A O 1
ATOM 640 N N . ASN A 1 81 ? -8.559 -1.447 42.952 1.00 47.38 81 ASN A N 1
ATOM 641 C CA . ASN A 1 81 ? -7.925 -0.391 43.725 1.00 47.38 81 ASN A CA 1
ATOM 642 C C . ASN A 1 81 ? -6.672 0.154 43.011 1.00 47.38 81 ASN A C 1
ATOM 644 O O . ASN A 1 81 ? -5.624 -0.501 43.065 1.00 47.38 81 ASN A O 1
ATOM 648 N N . PRO A 1 82 ? -6.680 1.386 42.461 1.00 47.28 82 PRO A N 1
ATOM 649 C CA . PRO A 1 82 ? -5.427 2.070 42.223 1.00 47.28 82 PRO A CA 1
ATOM 650 C C . PRO A 1 82 ? -4.904 2.492 43.600 1.00 47.28 82 PRO A C 1
ATOM 652 O O . PRO A 1 82 ? -5.463 3.374 44.255 1.00 47.28 82 PRO A O 1
ATOM 655 N N . LYS A 1 83 ? -3.835 1.836 44.064 1.00 58.31 83 LYS A N 1
ATOM 656 C CA . LYS A 1 83 ? -3.165 2.072 45.361 1.00 58.31 83 LYS A CA 1
ATOM 657 C C . LYS A 1 83 ? -2.592 3.489 45.553 1.00 58.31 83 LYS A C 1
ATOM 659 O O . LYS A 1 83 ? -1.920 3.745 46.543 1.00 58.31 83 LYS A O 1
ATOM 664 N N . THR A 1 84 ? -2.896 4.442 44.680 1.00 57.91 84 THR A N 1
ATOM 665 C CA . THR A 1 84 ? -2.532 5.853 44.825 1.00 57.91 84 THR A CA 1
ATOM 666 C C . THR A 1 84 ? -3.703 6.731 44.394 1.00 57.91 84 THR A C 1
ATOM 668 O O . THR A 1 84 ? -3.804 7.200 43.262 1.00 57.91 84 THR A O 1
ATOM 671 N N . LYS A 1 85 ? -4.637 6.963 45.323 1.00 54.47 85 LYS A N 1
ATOM 672 C CA . LYS A 1 85 ? -5.768 7.874 45.118 1.00 54.47 85 LYS A CA 1
ATOM 673 C C . LYS A 1 85 ? -5.264 9.319 45.171 1.00 54.47 85 LYS A C 1
ATOM 675 O O . LYS A 1 85 ? -5.331 9.977 46.205 1.00 54.47 85 LYS A O 1
ATOM 680 N N . GLY A 1 86 ? -4.728 9.795 44.051 1.00 62.31 86 GLY A N 1
ATOM 681 C CA . GLY A 1 86 ? -4.464 11.213 43.844 1.00 62.31 86 GLY A CA 1
ATOM 682 C C . GLY A 1 86 ? -5.741 12.041 44.024 1.00 62.31 86 GLY A C 1
ATOM 683 O O . GLY A 1 86 ? -6.870 11.556 43.860 1.00 62.31 86 GLY A O 1
ATOM 684 N N . TRP A 1 87 ? -5.564 13.308 44.383 1.00 59.34 87 TRP A N 1
ATOM 685 C CA . TRP A 1 87 ? -6.666 14.247 44.522 1.00 59.34 87 TRP A CA 1
ATOM 686 C C . TRP A 1 87 ? -7.176 14.631 43.123 1.00 59.34 87 TRP A C 1
ATOM 688 O O . TRP A 1 87 ? -6.651 15.524 42.470 1.00 59.34 87 TRP A O 1
ATOM 698 N N . GLY A 1 88 ? -8.186 13.921 42.633 1.00 62.38 88 GLY A N 1
ATOM 699 C CA . GLY A 1 88 ? -8.968 14.310 41.474 1.00 62.38 88 GLY A CA 1
ATOM 700 C C . GLY A 1 88 ? -9.768 15.604 41.676 1.00 62.38 88 GLY A C 1
ATOM 701 O O . GLY A 1 88 ? -10.027 16.096 42.778 1.00 62.38 88 GLY A O 1
ATOM 702 N N . MET A 1 89 ? -10.257 16.127 40.556 1.00 57.78 89 MET A N 1
ATOM 703 C CA . MET A 1 89 ? -11.022 17.378 40.460 1.00 57.78 89 MET A CA 1
ATOM 704 C C . MET A 1 89 ? -12.255 17.426 41.389 1.00 57.78 89 MET A C 1
ATOM 706 O O . MET A 1 89 ? -12.723 18.500 41.783 1.00 57.78 89 MET A O 1
ATOM 710 N N . ASN A 1 90 ? -12.754 16.256 41.804 1.00 63.47 90 ASN A N 1
ATOM 711 C CA . ASN A 1 90 ? -13.915 16.100 42.675 1.00 63.47 90 ASN A CA 1
ATOM 712 C C . ASN A 1 90 ? -13.617 15.794 44.150 1.00 63.47 90 ASN A C 1
ATOM 714 O O . ASN A 1 90 ? -14.550 15.883 44.946 1.00 63.47 90 ASN A O 1
ATOM 718 N N . ASN A 1 91 ? -12.377 15.485 44.538 1.00 65.31 91 ASN A N 1
ATOM 719 C CA . ASN A 1 91 ? -12.060 15.069 45.912 1.00 65.31 91 ASN A CA 1
ATOM 720 C C . ASN A 1 91 ? -11.008 15.946 46.625 1.00 65.31 91 ASN A C 1
ATOM 722 O O . ASN A 1 91 ? -10.778 15.686 47.797 1.00 65.31 91 ASN A O 1
ATOM 726 N N . SER A 1 92 ? -10.442 16.984 45.981 1.00 67.50 92 SER A N 1
ATOM 727 C CA . SER A 1 92 ? -9.491 17.963 46.571 1.00 67.50 92 SER A CA 1
ATOM 728 C C . SER A 1 92 ? -9.952 18.571 47.920 1.00 67.50 92 SER A C 1
ATOM 730 O O . SER A 1 92 ? -11.127 18.945 48.021 1.00 67.50 92 SER A O 1
ATOM 732 N N . PRO A 1 93 ? -9.062 18.742 48.930 1.00 64.94 93 PRO A N 1
ATOM 733 C CA . PRO A 1 93 ? -9.420 19.208 50.277 1.00 64.94 93 PRO A CA 1
ATOM 734 C C . PRO A 1 93 ? -9.385 20.731 50.414 1.00 64.94 93 PRO A C 1
ATOM 736 O O . PRO A 1 93 ? -9.969 21.281 51.339 1.00 64.94 93 PRO A O 1
ATOM 739 N N . PHE A 1 94 ? -8.685 21.405 49.500 1.00 64.81 94 PHE A N 1
ATOM 740 C CA . PHE A 1 94 ? -8.442 22.846 49.494 1.00 64.81 94 PHE A CA 1
ATOM 741 C C . PHE A 1 94 ? -9.575 23.614 48.815 1.00 64.81 94 PHE A C 1
ATOM 743 O O . PHE A 1 94 ? -9.546 24.836 48.720 1.00 64.81 94 PHE A O 1
ATOM 750 N N . ARG A 1 95 ? -10.575 22.896 48.298 1.00 64.62 95 ARG A N 1
ATOM 751 C CA . ARG A 1 95 ? -11.724 23.496 47.642 1.00 64.62 95 ARG A CA 1
ATOM 752 C C . ARG A 1 95 ? -12.885 23.551 48.619 1.00 64.62 95 ARG A C 1
ATOM 754 O O . ARG A 1 95 ? -13.502 22.526 48.910 1.00 64.62 95 ARG A O 1
ATOM 761 N N . ASP A 1 96 ? -13.237 24.761 49.032 1.00 60.47 96 ASP A N 1
ATOM 762 C CA . ASP A 1 96 ? -14.444 24.999 49.810 1.00 60.47 96 ASP A CA 1
ATOM 763 C C . ASP A 1 96 ? -15.681 24.584 49.005 1.00 60.47 96 ASP A C 1
ATOM 765 O O . ASP A 1 96 ? -15.999 25.125 47.941 1.00 60.47 96 ASP A O 1
ATOM 769 N N . ARG A 1 97 ? -16.396 23.582 49.519 1.00 64.62 97 ARG A N 1
ATOM 770 C CA . ARG A 1 97 ? -17.671 23.122 48.966 1.00 64.62 97 ARG A CA 1
ATOM 771 C C . ARG A 1 97 ? -18.750 23.286 50.019 1.00 64.62 97 ARG A C 1
ATOM 773 O O . ARG A 1 97 ? -18.629 22.820 51.149 1.00 64.62 97 ARG A O 1
ATOM 780 N N . LYS A 1 98 ? -19.851 23.914 49.624 1.00 60.06 98 LYS A N 1
ATOM 781 C CA . LYS A 1 98 ? -21.079 23.912 50.420 1.00 60.06 98 LYS A CA 1
ATOM 782 C C . LYS A 1 98 ? -21.726 22.539 50.231 1.00 60.06 98 LYS A C 1
ATOM 784 O O . LYS A 1 98 ? -21.920 22.137 49.083 1.00 60.06 98 LYS A O 1
ATOM 789 N N . SER A 1 99 ? -22.025 21.807 51.307 1.00 61.62 99 SER A N 1
ATOM 790 C CA . SE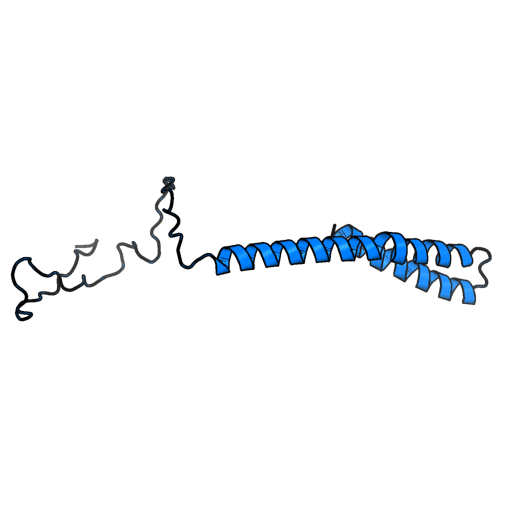R A 1 99 ? -22.779 20.560 51.151 1.00 61.62 99 SER A CA 1
ATOM 791 C C . SER A 1 99 ? -24.189 20.888 50.653 1.00 61.62 99 SER A C 1
ATOM 793 O O . SER A 1 99 ? -24.689 22.002 50.852 1.00 61.62 99 SER A O 1
ATOM 795 N N . GLY A 1 100 ? -24.804 19.936 49.950 1.00 61.81 100 GLY A N 1
ATOM 796 C CA . GLY A 1 100 ? -26.217 20.029 49.590 1.00 61.81 100 GLY A CA 1
ATOM 797 C C . GLY A 1 100 ? -27.101 20.159 50.833 1.00 61.81 100 GLY A C 1
ATOM 798 O O . GLY A 1 100 ? -26.638 19.969 51.961 1.00 61.81 100 GLY A O 1
ATOM 799 N N . LEU A 1 101 ? -28.369 20.508 50.621 1.00 59.28 101 LEU A N 1
ATOM 800 C CA . LEU A 1 101 ? -29.374 20.521 51.683 1.00 59.28 101 LEU A CA 1
ATOM 801 C C . LEU A 1 101 ? -29.523 19.093 52.215 1.00 59.28 101 LEU A C 1
ATOM 803 O O . LEU A 1 101 ? -29.920 18.191 51.478 1.00 59.28 101 LEU A O 1
ATOM 807 N N . SER A 1 102 ? -29.134 18.880 53.470 1.00 60.00 102 SER A N 1
ATOM 808 C CA . SER A 1 102 ? -29.347 17.606 54.147 1.00 60.00 102 SER A CA 1
ATOM 809 C C . SER A 1 102 ? -30.735 17.632 54.762 1.00 60.00 102 SER A C 1
ATOM 811 O O . SER A 1 102 ? -31.025 18.466 55.618 1.00 60.00 102 SER A O 1
ATOM 813 N N . TRP A 1 103 ? -31.585 16.719 54.318 1.00 57.31 103 TRP A N 1
ATOM 814 C CA . TRP A 1 103 ? -32.908 16.527 54.883 1.00 57.31 103 TRP A CA 1
ATOM 815 C C . TRP A 1 103 ? -32.774 15.623 56.109 1.00 57.31 103 TRP A C 1
ATOM 817 O O . TRP A 1 103 ? -32.425 14.451 55.978 1.00 57.31 103 TRP A O 1
ATOM 827 N N . GLY A 1 104 ? -32.994 16.173 57.305 1.00 53.94 104 GLY A N 1
ATOM 828 C CA . GLY A 1 104 ? -33.194 15.355 58.501 1.00 53.94 104 GLY A CA 1
ATOM 829 C C . GLY A 1 104 ? -34.461 14.527 58.299 1.00 53.94 104 GLY A C 1
ATOM 830 O O . GLY A 1 104 ? -35.509 15.086 57.983 1.00 53.94 104 GLY A O 1
ATOM 831 N N . GLY A 1 105 ? -34.343 13.202 58.363 1.00 53.47 105 GLY A N 1
ATOM 832 C CA . GLY A 1 105 ? -35.417 12.287 57.987 1.00 53.47 105 GLY A CA 1
ATOM 833 C C . GLY A 1 105 ? -36.716 12.501 58.771 1.00 53.47 105 GLY A C 1
ATOM 834 O O . GLY A 1 105 ? -36.690 12.821 59.956 1.00 53.47 105 GLY A O 1
ATOM 835 N N . GLY A 1 106 ? -37.846 12.253 58.097 1.00 56.25 106 GLY A N 1
ATOM 836 C CA . GLY A 1 106 ? -39.092 11.875 58.769 1.00 56.25 106 GLY A CA 1
ATOM 837 C C . GLY A 1 106 ? -40.249 12.876 58.801 1.00 56.25 106 GLY A C 1
ATOM 838 O O . GLY A 1 106 ? -41.038 12.794 59.727 1.00 56.25 106 GLY A O 1
ATOM 839 N N . ASN A 1 107 ? -40.385 13.802 57.845 1.00 52.38 107 ASN A N 1
ATOM 840 C CA . ASN A 1 107 ? -41.682 14.219 57.270 1.00 52.38 107 ASN A CA 1
ATOM 841 C C . ASN A 1 107 ? -41.469 15.340 56.247 1.00 52.38 107 ASN A C 1
ATOM 843 O O . ASN A 1 107 ? -40.863 16.368 56.547 1.00 52.38 107 ASN A O 1
ATOM 847 N N . VAL A 1 108 ? -41.986 15.154 55.032 1.00 55.09 108 VAL A N 1
ATOM 848 C CA . VAL A 1 108 ? -41.839 16.086 53.905 1.00 55.09 108 VAL A CA 1
ATOM 849 C C . VAL A 1 108 ? -42.767 17.292 54.101 1.00 55.09 108 VAL A C 1
ATOM 851 O O . VAL A 1 108 ? -43.788 17.443 53.440 1.00 55.09 108 VAL A O 1
ATOM 854 N N . LYS A 1 109 ? -42.408 18.182 55.028 1.00 54.88 109 LYS A N 1
ATOM 855 C CA . LYS A 1 109 ? -42.770 19.600 54.957 1.00 54.88 109 LYS A CA 1
ATOM 856 C C . LYS A 1 109 ? -41.467 20.367 54.807 1.00 54.88 109 LYS A C 1
ATOM 858 O O . LYS A 1 109 ? -40.664 20.430 55.731 1.00 54.88 109 LYS A O 1
ATOM 863 N N . ALA A 1 110 ? -41.248 20.913 53.616 1.00 52.41 110 ALA A N 1
ATOM 864 C CA . ALA A 1 110 ? -39.993 21.493 53.140 1.00 52.41 110 ALA A CA 1
ATOM 865 C C . ALA A 1 110 ? -39.472 22.732 53.913 1.00 52.41 110 ALA A C 1
ATOM 867 O O . ALA A 1 110 ? -38.580 23.424 53.432 1.00 52.41 110 ALA A O 1
ATOM 868 N N . ALA A 1 111 ? -40.016 23.032 55.094 1.00 56.53 111 ALA A N 1
ATOM 869 C CA . ALA A 1 111 ? -39.783 24.275 55.820 1.00 56.53 111 ALA A CA 1
ATOM 870 C C . ALA A 1 111 ? -38.417 24.349 56.528 1.00 56.53 111 ALA A C 1
ATOM 872 O O . ALA A 1 111 ? -37.911 25.446 56.721 1.00 56.53 111 ALA A O 1
ATOM 873 N N . ASN A 1 112 ? -37.788 23.215 56.869 1.00 54.62 112 ASN A N 1
ATOM 874 C CA . ASN A 1 112 ? -36.543 23.191 57.656 1.00 54.62 112 ASN A CA 1
ATOM 875 C C . ASN A 1 112 ? -35.388 22.477 56.938 1.00 54.62 112 ASN A C 1
ATOM 877 O O . ASN A 1 112 ? -34.720 21.607 57.496 1.00 54.62 112 ASN A O 1
ATOM 881 N N . ALA A 1 113 ? -35.136 22.845 55.684 1.00 57.44 113 ALA A N 1
ATOM 882 C CA . ALA A 1 113 ? -33.947 22.395 54.972 1.00 57.44 113 ALA A CA 1
ATOM 883 C C . ALA A 1 113 ? -32.748 23.283 55.357 1.00 57.44 113 ALA A C 1
ATOM 885 O O . ALA A 1 113 ? -32.656 24.441 54.951 1.00 57.44 113 ALA A O 1
ATOM 886 N N . THR A 1 114 ? -31.820 22.758 56.159 1.00 59.56 114 THR A N 1
ATOM 887 C CA . THR A 1 114 ? -30.609 23.485 56.567 1.00 59.56 114 THR A CA 1
ATOM 888 C C . THR A 1 114 ? -29.424 23.129 55.671 1.00 59.56 114 THR A C 1
ATOM 890 O O . THR A 1 114 ? -29.183 21.974 55.309 1.00 59.56 114 THR A O 1
ATOM 893 N N . ARG A 1 115 ? -28.665 24.151 55.259 1.00 56.44 115 ARG A N 1
ATOM 894 C CA . ARG A 1 115 ? -27.477 23.983 54.415 1.00 56.44 115 ARG A CA 1
ATOM 895 C C . ARG A 1 115 ? -26.240 23.813 55.292 1.00 56.44 115 ARG A C 1
ATOM 897 O O . ARG A 1 115 ? -25.742 24.785 55.853 1.00 56.44 115 ARG A O 1
ATOM 904 N N . GLY A 1 116 ? -25.718 22.592 55.374 1.00 60.31 116 GLY A N 1
ATOM 905 C CA . GLY A 1 116 ? -24.440 22.334 56.037 1.00 60.31 116 GLY A CA 1
ATOM 906 C C . GLY A 1 116 ? -23.252 22.987 55.309 1.00 60.31 116 GLY A C 1
ATOM 907 O O . GLY A 1 116 ? -23.237 23.129 54.082 1.00 60.31 116 GLY A O 1
ATOM 908 N N . LYS A 1 117 ? -22.218 23.371 56.064 1.00 58.78 117 LYS A N 1
ATOM 909 C CA . LYS A 1 117 ? -20.859 23.582 55.539 1.00 58.78 117 LYS A C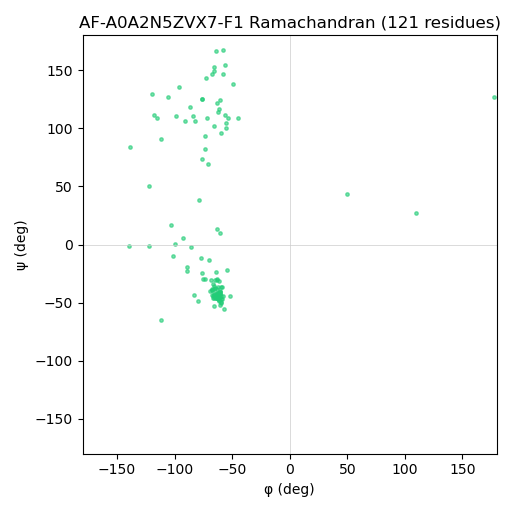A 1
ATOM 910 C C . LYS A 1 117 ? -20.001 22.407 56.000 1.00 58.78 117 LYS A C 1
ATOM 912 O O . LYS A 1 117 ? -19.960 22.112 57.192 1.00 58.78 117 LYS A O 1
ATOM 917 N N . ARG A 1 118 ? -19.320 21.730 55.071 1.00 57.44 118 ARG A N 1
ATOM 918 C CA . ARG A 1 118 ? -18.324 20.711 55.432 1.00 57.44 118 ARG A CA 1
ATOM 919 C C . ARG A 1 118 ? -17.077 21.415 55.976 1.00 57.44 118 ARG A C 1
ATOM 921 O O . ARG A 1 118 ? -16.743 22.498 55.502 1.00 57.44 118 ARG A O 1
ATOM 928 N N . LYS A 1 119 ? -16.422 20.822 56.979 1.00 60.94 119 LYS A N 1
ATOM 929 C CA . LYS A 1 119 ? -15.203 21.377 57.586 1.00 60.94 119 LYS A CA 1
ATOM 930 C C . LYS A 1 119 ? -14.098 21.485 56.525 1.00 60.94 119 LYS A C 1
ATOM 932 O O . LYS A 1 119 ? -13.790 20.491 55.871 1.00 60.94 119 LYS A O 1
ATOM 937 N N . SER A 1 120 ? -13.565 22.696 56.362 1.00 54.31 120 SER A N 1
ATOM 938 C CA . SER A 1 120 ? -12.346 22.973 55.597 1.00 54.31 120 SER A CA 1
ATOM 939 C C . SER A 1 120 ? -11.148 22.358 56.319 1.00 54.31 120 SER A C 1
ATOM 941 O O . SER A 1 120 ? -11.157 22.244 57.546 1.00 54.31 120 SER A O 1
ATOM 943 N N . PHE A 1 121 ? -10.156 21.908 55.553 1.00 60.22 121 PHE A N 1
ATOM 944 C CA . PHE A 1 121 ? -9.004 21.160 56.060 1.00 60.22 121 PHE A CA 1
ATOM 945 C C . PHE A 1 121 ? -8.047 22.018 56.906 1.00 60.22 121 PHE A C 1
ATOM 947 O O . PHE A 1 121 ? -7.203 21.472 57.607 1.00 60.22 121 PHE A O 1
ATOM 954 N N . LEU A 1 122 ? -8.189 23.346 56.867 1.00 58.72 122 LEU A N 1
ATOM 955 C CA . LEU A 1 122 ? -7.406 24.281 57.669 1.00 58.72 122 LEU A CA 1
ATOM 956 C C . LEU A 1 122 ? -8.337 25.059 58.599 1.00 58.72 122 LEU A C 1
ATOM 958 O O . LEU A 1 122 ? -9.153 25.871 58.154 1.00 58.72 122 LEU A O 1
ATOM 962 N N . LYS A 1 123 ? -8.203 24.789 59.894 1.00 47.88 123 LYS A N 1
ATOM 963 C CA . LYS A 1 123 ? -8.541 25.725 60.958 1.00 47.88 123 LYS A CA 1
ATOM 964 C C . LYS A 1 123 ? -7.287 25.949 61.780 1.00 47.88 123 LYS A C 1
ATOM 966 O O . LYS A 1 123 ? -6.620 24.928 62.054 1.00 47.88 123 LYS A O 1
#

Secondary structure (DSSP, 8-state):
-HHHHHHHHHHHHHHHHHHHHHHHTT-TTHHHHHHHHHHIIIIIIHHHHHHHHHHHHHHHHHHHHHHHSTTS----------S-----TTT-SSS--EEEEE--SS---GGG-EEEEPPPS--

Nearest PDB structures (foldseek):
  6n2d-assembly1_c1  TM=5.393E-01  e=3.212E+00  Bacillus sp. PS3

Solvent-accessible surface area (backbone atoms only — not comparable to full-atom values): 7514 Å² total; per-residue (Å²): 108,69,66,59,37,50,52,27,45,53,51,15,53,49,27,46,53,51,27,56,53,24,62,78,67,69,44,92,67,31,66,56,31,47,55,52,16,49,45,31,35,61,71,45,23,46,55,50,50,51,52,53,49,51,54,50,50,54,52,50,52,49,55,49,50,59,59,71,60,60,84,75,68,80,74,76,76,76,79,74,75,67,95,68,82,67,76,46,100,87,65,50,66,89,58,92,56,72,46,67,69,54,73,79,84,90,70,100,62,86,82,75,67,50,70,49,71,61,86,63,83,76,129